Protein AF-A0A658NJ81-F1 (afdb_monomer_lite)

Foldseek 3Di:
DVVVVVVVVVVVVVVVVVVVVVLVVQLVVLVVQLVVLVVLLVVLVVCVVVVNHDVVSNVVSVVSNVVSVVSNVVSVD

Secondary structure (DSSP, 8-state):
-HHHHHHHHHHHHHHHHHHHHHHHHHHHHHHHHHHHHHHHHHHHHHHHHTTSS-HHHHHHHHHHHHHHHHHHHHH--

pLDDT: mean 95.78, std 4.85, range [66.12, 98.56]

Sequence (77 aa):
THRSTHLALVAEVARAYLTLQADRELLSITEDTMRIEEESFALIEQREREGIATQLDLAQSRTSLETARANLSLYQR

Structure (mmCIF, N/CA/C/O backbone):
data_AF-A0A658NJ81-F1
#
_entry.id   AF-A0A658NJ81-F1
#
loop_
_atom_site.group_PDB
_atom_site.id
_atom_site.type_symbol
_atom_site.label_atom_id
_atom_site.label_alt_id
_atom_site.label_comp_id
_atom_site.label_asym_id
_atom_site.label_entity_id
_atom_site.label_seq_id
_atom_site.pdbx_PDB_ins_code
_atom_site.Cartn_x
_atom_site.Cartn_y
_atom_site.Cartn_z
_atom_site.occupancy
_atom_site.B_iso_or_equiv
_atom_site.auth_seq_id
_atom_site.auth_comp_id
_atom_site.auth_asym_id
_atom_site.auth_atom_id
_atom_site.pdbx_PDB_model_num
ATOM 1 N N . THR A 1 1 ? 27.616 1.210 -38.705 1.00 77.25 1 THR A N 1
ATOM 2 C CA . THR A 1 1 ? 26.260 1.583 -38.242 1.00 77.25 1 THR A CA 1
ATOM 3 C C . THR A 1 1 ? 25.446 0.380 -37.775 1.00 77.25 1 THR A C 1
ATOM 5 O O . THR A 1 1 ? 24.952 0.449 -36.662 1.00 77.25 1 THR A O 1
ATOM 8 N N . HIS A 1 2 ? 25.390 -0.745 -38.506 1.00 87.88 2 HIS A N 1
ATOM 9 C CA . HIS A 1 2 ? 24.632 -1.960 -38.112 1.00 87.88 2 HIS A CA 1
ATOM 10 C C . HIS A 1 2 ? 24.927 -2.499 -36.691 1.00 87.88 2 HIS A C 1
ATOM 12 O O . HIS A 1 2 ? 24.026 -2.884 -35.952 1.00 87.88 2 HIS A O 1
ATOM 18 N N . ARG A 1 3 ? 26.198 -2.497 -36.264 1.00 90.56 3 ARG A N 1
ATOM 19 C CA . ARG A 1 3 ? 26.576 -2.899 -34.895 1.00 90.56 3 ARG A CA 1
ATOM 20 C C . ARG A 1 3 ? 26.016 -1.946 -33.833 1.00 90.56 3 ARG A C 1
ATOM 22 O O . ARG A 1 3 ? 25.552 -2.396 -32.794 1.00 90.56 3 ARG A O 1
ATOM 29 N N . SER A 1 4 ? 26.055 -0.643 -34.096 1.00 91.94 4 SER A N 1
ATOM 30 C CA . SER A 1 4 ? 25.556 0.383 -33.177 1.00 91.94 4 SER A CA 1
ATOM 31 C C . SER A 1 4 ? 24.033 0.327 -33.043 1.00 91.94 4 SER A C 1
ATOM 33 O O . SER A 1 4 ? 23.526 0.447 -31.935 1.00 91.94 4 SER A O 1
ATOM 35 N N . THR A 1 5 ? 23.307 0.080 -34.139 1.00 92.94 5 THR A N 1
ATOM 36 C CA . THR A 1 5 ? 21.843 -0.087 -34.113 1.00 92.94 5 THR A CA 1
ATOM 37 C C . THR A 1 5 ? 2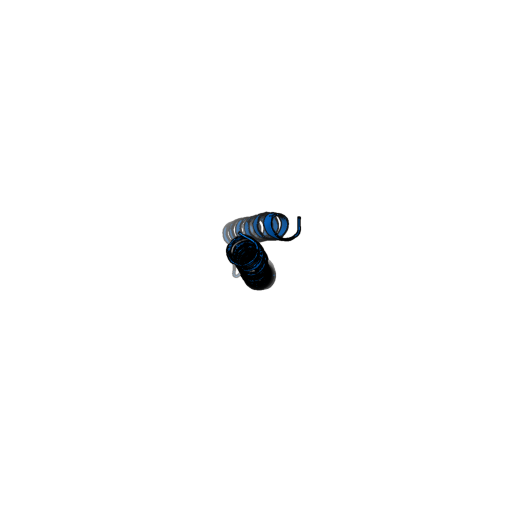1.426 -1.355 -33.369 1.00 92.94 5 THR A C 1
ATOM 39 O O . THR A 1 5 ? 20.485 -1.318 -32.586 1.00 92.94 5 THR A O 1
ATOM 42 N N . HIS A 1 6 ? 22.158 -2.460 -33.541 1.00 93.06 6 HIS A N 1
ATOM 43 C CA . HIS A 1 6 ? 21.907 -3.693 -32.792 1.00 93.06 6 HIS A CA 1
ATOM 44 C C . HIS A 1 6 ? 22.150 -3.519 -31.284 1.00 93.06 6 HIS A C 1
ATOM 46 O O . HIS A 1 6 ? 21.315 -3.914 -30.476 1.00 93.06 6 HIS A O 1
ATOM 52 N N . LEU A 1 7 ? 23.254 -2.868 -30.899 1.00 95.69 7 LEU A N 1
ATOM 53 C CA . LEU A 1 7 ? 23.536 -2.553 -29.494 1.00 95.69 7 LEU A CA 1
ATOM 54 C C . LEU A 1 7 ? 22.465 -1.642 -28.878 1.00 95.69 7 LEU A C 1
ATOM 56 O O . LEU A 1 7 ? 22.078 -1.858 -27.732 1.00 95.69 7 LEU A O 1
ATOM 60 N N . ALA A 1 8 ? 21.967 -0.655 -29.629 1.00 96.12 8 ALA A N 1
ATOM 61 C CA . ALA A 1 8 ? 20.902 0.231 -29.164 1.00 96.12 8 ALA A CA 1
ATOM 62 C C . ALA A 1 8 ? 19.602 -0.534 -28.870 1.00 96.12 8 ALA A C 1
ATOM 64 O O . ALA A 1 8 ? 19.012 -0.325 -27.811 1.00 96.12 8 ALA A O 1
ATOM 65 N N . LEU A 1 9 ? 19.213 -1.461 -29.754 1.00 96.19 9 LEU A N 1
ATOM 66 C CA . LEU A 1 9 ? 18.028 -2.302 -29.566 1.00 96.19 9 LEU A CA 1
ATOM 67 C C . LEU A 1 9 ? 18.166 -3.222 -28.343 1.00 96.19 9 LEU A C 1
ATOM 69 O O . LEU A 1 9 ? 17.257 -3.291 -27.521 1.00 96.19 9 LEU A O 1
ATOM 73 N N . VAL A 1 10 ? 19.313 -3.892 -28.177 1.00 97.00 10 VAL A N 1
ATOM 74 C CA . VAL A 1 10 ? 19.573 -4.738 -26.995 1.00 97.00 10 VAL A CA 1
ATOM 75 C C . VAL A 1 10 ? 19.490 -3.917 -25.708 1.00 97.00 10 VAL A C 1
ATOM 77 O O . VAL A 1 10 ? 18.874 -4.350 -24.736 1.00 97.00 10 VAL A O 1
ATOM 80 N N . ALA A 1 11 ? 20.067 -2.713 -25.704 1.00 97.06 11 ALA A N 1
ATOM 81 C CA . ALA A 1 11 ? 20.009 -1.826 -24.550 1.00 97.06 11 ALA A CA 1
ATOM 82 C C . ALA A 1 11 ? 18.576 -1.362 -24.241 1.00 97.06 11 ALA A C 1
ATOM 84 O O . ALA A 1 11 ? 18.225 -1.209 -23.076 1.00 97.06 11 ALA A O 1
ATOM 85 N N . GLU A 1 12 ? 17.741 -1.143 -25.257 1.00 97.56 12 GLU A N 1
ATOM 86 C CA . GLU A 1 12 ? 16.333 -0.776 -25.079 1.00 97.56 12 GLU A CA 1
ATOM 87 C C . GLU A 1 12 ? 15.511 -1.902 -24.461 1.00 97.56 12 GLU A C 1
ATOM 89 O O . GLU A 1 12 ? 14.821 -1.670 -23.471 1.00 97.56 12 GLU A O 1
ATOM 94 N N . VAL A 1 13 ? 15.663 -3.127 -24.967 1.00 97.94 13 VAL A N 1
ATOM 95 C CA . VAL A 1 13 ? 14.992 -4.305 -24.405 1.00 97.94 13 VAL A CA 1
ATOM 96 C C . VAL A 1 13 ? 15.441 -4.554 -22.965 1.00 97.94 13 VAL A C 1
ATOM 98 O O . VAL A 1 13 ? 14.606 -4.806 -22.100 1.00 97.94 13 VAL A O 1
ATOM 101 N N . ALA A 1 14 ? 16.742 -4.432 -22.679 1.00 97.62 14 ALA A N 1
ATOM 102 C CA . ALA A 1 14 ? 17.261 -4.583 -21.322 1.00 97.62 14 ALA A CA 1
ATOM 103 C C . ALA A 1 14 ? 16.677 -3.535 -20.360 1.00 97.62 14 ALA A C 1
ATOM 105 O O . ALA A 1 14 ? 16.283 -3.881 -19.248 1.00 97.62 14 ALA A O 1
ATOM 106 N N . ARG A 1 15 ? 16.567 -2.270 -20.792 1.00 98.12 15 ARG A N 1
ATOM 107 C CA . ARG A 1 15 ? 15.920 -1.211 -20.001 1.00 98.12 15 ARG A CA 1
ATOM 108 C C . ARG A 1 15 ? 14.447 -1.520 -19.749 1.00 98.12 15 ARG A C 1
ATOM 110 O O . ARG A 1 15 ? 14.031 -1.505 -18.599 1.00 98.12 15 ARG A O 1
ATOM 1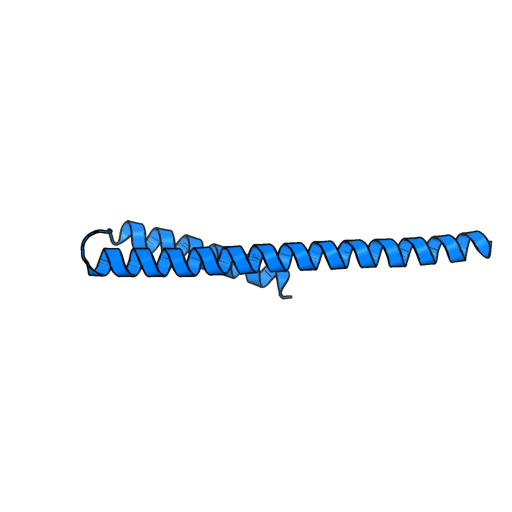17 N N . ALA A 1 16 ? 13.692 -1.849 -20.797 1.00 97.69 16 ALA A N 1
ATOM 118 C CA . ALA A 1 16 ? 12.271 -2.173 -20.680 1.00 97.69 16 ALA A CA 1
ATOM 119 C C . ALA A 1 16 ? 12.031 -3.367 -19.742 1.00 97.69 16 ALA A C 1
ATOM 121 O O . ALA A 1 16 ? 11.110 -3.343 -18.929 1.00 97.69 16 ALA A O 1
ATOM 122 N N . TYR A 1 17 ? 12.891 -4.387 -19.807 1.00 97.88 17 TYR A N 1
ATOM 123 C CA . TYR A 1 17 ? 12.824 -5.537 -18.911 1.00 97.88 17 TYR A CA 1
ATOM 124 C C . TYR A 1 17 ? 13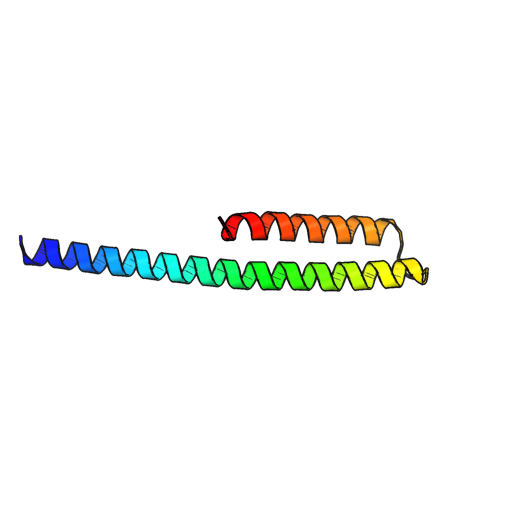.072 -5.154 -17.447 1.00 97.88 17 TYR A C 1
ATOM 126 O O . TYR A 1 17 ? 12.314 -5.574 -16.579 1.00 97.88 17 TYR A O 1
ATOM 134 N N . LEU A 1 18 ? 14.104 -4.354 -17.163 1.00 98.25 18 LEU A N 1
ATOM 135 C CA . LEU A 1 18 ? 14.400 -3.916 -15.795 1.00 98.25 18 LEU A CA 1
ATOM 136 C C . LEU A 1 18 ? 13.286 -3.035 -15.218 1.00 98.25 18 LEU A C 1
ATOM 138 O O . LEU A 1 18 ? 12.930 -3.214 -14.058 1.00 98.25 18 LEU A O 1
ATOM 142 N N . THR A 1 19 ? 12.699 -2.146 -16.025 1.00 97.25 19 THR A N 1
ATOM 143 C CA . THR A 1 19 ? 11.522 -1.359 -15.622 1.00 97.25 19 THR A CA 1
ATOM 144 C C . THR A 1 19 ? 10.346 -2.269 -15.274 1.00 97.25 19 THR A C 1
ATOM 146 O O . THR A 1 19 ? 9.799 -2.156 -14.186 1.00 97.25 19 THR A O 1
ATOM 149 N N . LEU A 1 20 ? 10.030 -3.247 -16.130 1.00 96.50 20 LEU A N 1
ATOM 150 C CA . LEU A 1 20 ? 8.945 -4.195 -15.870 1.00 96.50 20 LEU A CA 1
ATOM 151 C C . LEU A 1 20 ? 9.156 -5.011 -14.585 1.00 96.50 20 LEU A C 1
ATOM 153 O O . LEU A 1 20 ? 8.191 -5.315 -13.888 1.00 96.50 20 LEU A O 1
ATOM 157 N N . GLN A 1 21 ? 10.392 -5.412 -14.277 1.00 98.00 21 GLN A N 1
ATOM 158 C CA . GLN A 1 21 ? 10.673 -6.131 -13.030 1.00 98.00 21 GLN A CA 1
ATOM 159 C C . GLN A 1 21 ? 10.508 -5.228 -11.805 1.00 98.00 21 GLN A C 1
ATOM 161 O O . GLN A 1 21 ? 9.879 -5.649 -10.839 1.00 98.00 21 GLN A O 1
ATOM 166 N N . ALA A 1 22 ? 10.987 -3.984 -11.870 1.00 96.44 22 ALA A N 1
ATOM 167 C CA . ALA A 1 22 ? 10.789 -3.016 -10.794 1.00 96.44 22 ALA A CA 1
ATOM 168 C C . ALA A 1 22 ? 9.296 -2.744 -10.538 1.00 96.44 22 ALA A C 1
ATOM 170 O O . ALA A 1 22 ? 8.861 -2.755 -9.389 1.00 96.44 22 ALA A O 1
ATOM 171 N N . ASP A 1 23 ? 8.496 -2.580 -11.595 1.00 95.06 23 ASP A N 1
ATOM 172 C CA . ASP A 1 23 ? 7.050 -2.359 -11.475 1.00 95.06 23 ASP A CA 1
ATOM 173 C C . ASP A 1 23 ? 6.340 -3.558 -10.822 1.00 95.06 23 ASP A C 1
ATOM 175 O O . ASP A 1 23 ? 5.455 -3.384 -9.985 1.00 95.06 23 ASP A O 1
ATOM 179 N N . ARG A 1 24 ? 6.761 -4.789 -11.144 1.00 96.06 24 ARG A N 1
ATOM 180 C CA . ARG A 1 24 ? 6.233 -6.013 -10.514 1.00 96.06 24 ARG A CA 1
ATOM 181 C C . ARG A 1 24 ? 6.589 -6.115 -9.035 1.00 96.06 24 ARG A C 1
ATOM 183 O O . ARG A 1 24 ? 5.740 -6.508 -8.239 1.00 96.06 24 ARG A O 1
ATOM 190 N N . GLU A 1 25 ? 7.822 -5.780 -8.668 1.00 97.06 25 GLU A N 1
ATOM 191 C CA . GLU A 1 25 ? 8.249 -5.756 -7.266 1.00 97.06 25 GLU A CA 1
ATOM 192 C C . GLU A 1 25 ? 7.471 -4.700 -6.471 1.00 97.06 25 GLU A C 1
ATOM 194 O O . GLU A 1 25 ? 6.987 -4.988 -5.376 1.00 97.06 25 GLU A O 1
ATOM 199 N N . LEU A 1 26 ? 7.272 -3.508 -7.043 1.00 95.81 26 LEU A N 1
ATOM 200 C CA . LEU A 1 26 ? 6.463 -2.448 -6.435 1.00 95.81 26 LEU A CA 1
ATOM 201 C C . LEU A 1 26 ? 5.003 -2.869 -6.249 1.00 95.81 26 LEU A C 1
ATOM 203 O O . LEU A 1 26 ? 4.431 -2.619 -5.185 1.00 95.81 26 LEU A O 1
ATOM 207 N N . LEU A 1 27 ? 4.411 -3.540 -7.242 1.00 96.50 27 LEU A N 1
ATOM 208 C CA . LEU A 1 27 ? 3.062 -4.087 -7.126 1.00 96.50 27 LEU A CA 1
ATOM 209 C C . LEU A 1 27 ? 2.981 -5.110 -5.986 1.00 96.50 27 LEU A C 1
ATOM 211 O O . LEU A 1 27 ? 2.135 -4.959 -5.110 1.00 96.50 27 LEU A O 1
ATOM 215 N N . SER A 1 28 ? 3.903 -6.077 -5.938 1.00 97.38 28 SER A N 1
ATOM 216 C CA . SER A 1 28 ? 3.932 -7.109 -4.892 1.00 97.38 28 SER A CA 1
ATOM 217 C C . SER A 1 28 ? 4.035 -6.509 -3.486 1.00 97.38 28 SER A C 1
ATOM 219 O O . SER A 1 28 ? 3.289 -6.895 -2.591 1.00 97.38 28 SER A O 1
ATOM 221 N N . ILE A 1 29 ? 4.932 -5.539 -3.281 1.00 97.00 29 ILE A N 1
ATOM 222 C CA . ILE A 1 29 ? 5.099 -4.870 -1.980 1.00 97.00 29 ILE A CA 1
ATOM 223 C C . ILE A 1 29 ? 3.833 -4.091 -1.598 1.00 97.00 29 ILE A C 1
ATOM 225 O O . ILE A 1 29 ? 3.444 -4.045 -0.426 1.00 97.00 29 ILE A O 1
ATOM 229 N N . THR A 1 30 ? 3.178 -3.467 -2.576 1.00 96.75 30 THR A N 1
ATOM 230 C CA . THR A 1 30 ? 1.957 -2.697 -2.328 1.00 96.75 30 THR A CA 1
ATOM 231 C C . THR A 1 30 ? 0.773 -3.608 -1.995 1.00 96.75 30 THR A C 1
ATOM 233 O O . THR A 1 30 ? -0.011 -3.277 -1.106 1.00 96.75 30 THR A O 1
ATOM 236 N N . GLU A 1 31 ? 0.666 -4.773 -2.636 1.00 97.50 31 GLU A N 1
ATOM 237 C CA . GLU A 1 31 ? -0.322 -5.806 -2.297 1.00 97.50 31 GLU A CA 1
ATOM 238 C C . GLU A 1 31 ? -0.118 -6.335 -0.871 1.00 97.50 31 GLU A C 1
ATOM 240 O O . GLU A 1 31 ? -1.077 -6.426 -0.101 1.00 97.50 31 GLU A O 1
ATOM 245 N N . ASP A 1 32 ? 1.130 -6.598 -0.473 1.00 98.00 32 ASP A N 1
ATOM 246 C CA . ASP A 1 32 ? 1.453 -6.997 0.900 1.00 98.00 32 ASP A CA 1
ATOM 247 C C . ASP A 1 32 ? 1.101 -5.909 1.921 1.00 98.00 32 ASP A C 1
ATOM 249 O O . ASP A 1 32 ? 0.546 -6.207 2.980 1.00 98.00 32 ASP A O 1
ATOM 253 N N . THR A 1 33 ? 1.367 -4.642 1.592 1.00 97.19 33 THR A N 1
ATOM 254 C CA . THR A 1 33 ? 1.008 -3.497 2.443 1.00 97.19 33 THR A CA 1
ATOM 255 C C . THR A 1 33 ? -0.507 -3.390 2.609 1.00 97.19 33 THR A C 1
ATOM 257 O O . THR A 1 33 ? -0.989 -3.239 3.728 1.00 97.19 33 THR A O 1
ATOM 260 N N . MET A 1 34 ? -1.271 -3.528 1.519 1.00 97.88 34 MET A N 1
ATOM 261 C CA . MET A 1 34 ? -2.736 -3.526 1.564 1.00 97.88 34 MET A CA 1
ATOM 262 C C . MET A 1 34 ? -3.268 -4.620 2.494 1.00 97.88 34 MET A C 1
ATOM 264 O O . MET A 1 34 ? -4.105 -4.344 3.351 1.00 97.88 34 MET A O 1
ATOM 268 N N . ARG A 1 35 ? -2.738 -5.841 2.377 1.00 98.25 35 ARG A N 1
ATOM 269 C CA . ARG A 1 35 ? -3.134 -6.972 3.222 1.00 98.25 35 ARG A CA 1
ATOM 270 C C . ARG A 1 35 ? -2.833 -6.726 4.705 1.00 98.25 35 ARG A C 1
ATOM 272 O O . ARG A 1 35 ? -3.673 -7.013 5.552 1.00 98.25 35 ARG A O 1
ATOM 279 N N . ILE A 1 36 ? -1.668 -6.163 5.031 1.00 98.25 36 ILE A N 1
ATOM 280 C CA . ILE A 1 36 ? -1.300 -5.824 6.419 1.00 98.25 36 ILE A CA 1
ATOM 281 C C . ILE A 1 36 ? -2.259 -4.783 7.012 1.00 98.25 36 ILE A C 1
ATOM 283 O O . ILE A 1 36 ? -2.666 -4.903 8.172 1.00 98.25 36 ILE A O 1
ATOM 287 N N . GLU A 1 37 ? -2.635 -3.768 6.235 1.00 98.25 37 GLU A N 1
ATOM 288 C CA . GLU A 1 37 ? -3.579 -2.740 6.680 1.00 98.25 37 GLU A CA 1
ATOM 289 C C . GLU A 1 37 ? -5.002 -3.299 6.842 1.00 98.25 37 GLU A C 1
ATOM 291 O O . GLU A 1 37 ? -5.695 -2.939 7.795 1.00 98.25 37 GLU A O 1
ATOM 296 N N . GLU A 1 38 ? -5.430 -4.232 5.983 1.00 98.44 38 GLU A N 1
ATOM 297 C CA . GLU A 1 38 ? -6.700 -4.958 6.138 1.00 98.44 38 GLU A CA 1
ATOM 298 C C . GLU A 1 38 ? -6.732 -5.781 7.433 1.00 98.44 38 GLU A C 1
ATOM 300 O O . GLU A 1 38 ? -7.682 -5.675 8.214 1.00 98.44 38 GLU A O 1
ATOM 305 N N . GLU A 1 39 ? -5.682 -6.565 7.691 1.00 98.50 39 GLU A N 1
ATOM 306 C CA . GLU A 1 39 ? -5.542 -7.368 8.911 1.00 98.50 39 GLU A CA 1
ATOM 307 C C . GLU A 1 39 ? -5.522 -6.475 10.168 1.00 98.50 39 GLU A C 1
ATOM 309 O O . GLU A 1 39 ? -6.188 -6.769 11.166 1.00 98.50 39 GLU A O 1
ATOM 314 N N . SER A 1 40 ? -4.813 -5.344 10.109 1.00 97.94 40 SER A N 1
ATOM 315 C CA . SER A 1 40 ? -4.718 -4.378 11.211 1.00 97.94 40 SER A CA 1
ATOM 316 C C . SER A 1 40 ? -6.053 -3.688 11.489 1.00 97.94 40 SER A C 1
ATOM 318 O O . SER A 1 40 ? -6.463 -3.575 12.648 1.00 97.94 40 SER A O 1
ATOM 320 N N . PHE A 1 41 ? -6.764 -3.265 10.440 1.00 98.56 41 PHE A N 1
ATOM 321 C CA . PHE A 1 41 ? -8.105 -2.698 10.561 1.00 98.56 41 PHE A CA 1
ATOM 322 C C . PHE A 1 41 ? -9.074 -3.702 11.198 1.00 98.56 41 PHE A C 1
ATOM 324 O O . PHE A 1 41 ? -9.763 -3.353 12.156 1.00 98.56 41 PHE A O 1
ATOM 331 N N . ALA A 1 42 ? -9.080 -4.955 10.730 1.00 98.44 42 ALA A N 1
ATOM 332 C CA . ALA A 1 42 ? -9.945 -6.005 11.265 1.00 98.44 42 ALA A CA 1
ATOM 333 C C . ALA A 1 42 ? -9.674 -6.287 12.755 1.00 98.44 42 ALA A C 1
ATOM 335 O O . ALA A 1 42 ? -10.611 -6.431 13.546 1.00 98.44 42 ALA A O 1
ATOM 336 N N . LEU A 1 43 ? -8.400 -6.306 13.163 1.00 98.38 43 LEU A N 1
ATOM 337 C CA . LEU A 1 43 ? -8.011 -6.472 14.564 1.00 98.38 43 LEU A CA 1
ATOM 338 C C . LEU A 1 43 ? -8.497 -5.308 15.439 1.00 98.38 43 LEU A C 1
ATOM 340 O O . LEU A 1 43 ? -8.982 -5.527 16.550 1.00 98.38 43 LEU A O 1
ATOM 344 N N . ILE A 1 44 ? -8.361 -4.070 14.962 1.00 98.06 44 ILE A N 1
ATOM 345 C CA . ILE A 1 44 ? -8.798 -2.878 15.703 1.00 98.06 44 ILE A CA 1
ATOM 346 C C . ILE A 1 44 ? -10.323 -2.828 15.789 1.00 98.06 44 ILE A C 1
ATOM 348 O O . ILE A 1 44 ? -10.852 -2.545 16.860 1.00 98.06 44 ILE A O 1
ATOM 352 N N . GLU A 1 45 ? -11.032 -3.176 14.716 1.00 98.25 45 GLU A N 1
ATOM 353 C CA . GLU A 1 45 ? -12.491 -3.298 14.722 1.00 98.25 45 GLU A CA 1
ATOM 354 C C . GLU A 1 45 ? -12.964 -4.330 15.753 1.00 98.25 45 GLU A C 1
ATOM 356 O O . GLU A 1 45 ? -13.894 -4.069 16.515 1.00 98.25 45 GLU A O 1
ATOM 361 N N . GLN A 1 46 ? -12.301 -5.487 15.840 1.00 98.38 46 GLN A N 1
ATOM 362 C CA . GLN A 1 46 ? -12.616 -6.470 16.873 1.00 98.38 46 GLN A CA 1
ATOM 363 C C . GLN A 1 46 ? -12.386 -5.910 18.284 1.00 98.38 46 GLN A C 1
ATOM 365 O O . GLN A 1 46 ? -13.256 -6.046 19.142 1.00 98.38 46 GLN A O 1
ATOM 370 N N . ARG A 1 47 ? -11.245 -5.255 18.524 1.00 97.94 47 ARG A N 1
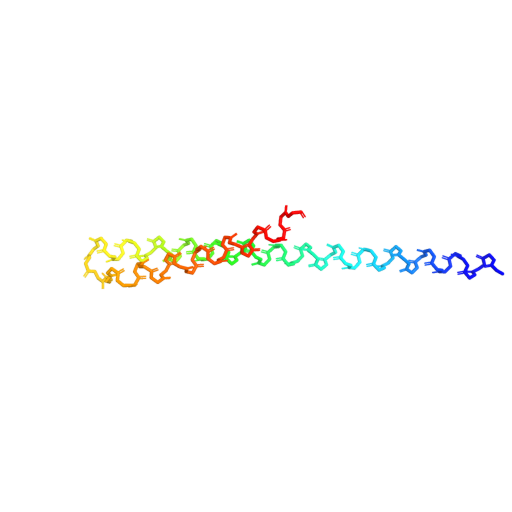ATOM 371 C CA . ARG A 1 47 ? -10.925 -4.663 19.832 1.00 97.94 47 ARG A CA 1
ATOM 372 C C . ARG A 1 47 ? -11.883 -3.543 20.222 1.00 97.94 47 ARG A C 1
ATOM 374 O O . ARG A 1 47 ? -12.170 -3.394 21.405 1.00 97.94 47 ARG A O 1
ATOM 381 N N . GLU A 1 48 ? -12.368 -2.759 19.264 1.00 97.94 48 GLU A N 1
ATOM 382 C CA . GLU A 1 48 ? -13.366 -1.711 19.507 1.00 97.94 48 GLU A CA 1
ATOM 383 C C . GLU A 1 48 ? -14.704 -2.332 19.919 1.00 97.94 48 GLU A C 1
ATOM 385 O O . GLU A 1 48 ? -15.254 -1.947 20.950 1.00 97.94 48 GLU A O 1
ATOM 390 N N . ARG A 1 49 ? -15.154 -3.393 19.227 1.00 97.06 49 ARG A N 1
ATOM 391 C CA . ARG A 1 49 ? -16.356 -4.158 19.614 1.00 97.06 49 ARG A CA 1
ATOM 392 C C . ARG A 1 49 ? -16.260 -4.772 21.011 1.00 97.06 49 ARG A C 1
ATOM 394 O O . ARG A 1 49 ? -17.272 -4.903 21.694 1.00 97.06 49 ARG A O 1
ATOM 401 N N . GLU A 1 50 ? -15.059 -5.159 21.431 1.00 97.94 50 GLU A N 1
ATOM 402 C CA . GLU A 1 50 ? -14.779 -5.676 22.777 1.00 97.94 50 GLU A CA 1
ATOM 403 C C . GLU A 1 50 ? -14.600 -4.557 23.827 1.00 97.94 50 GL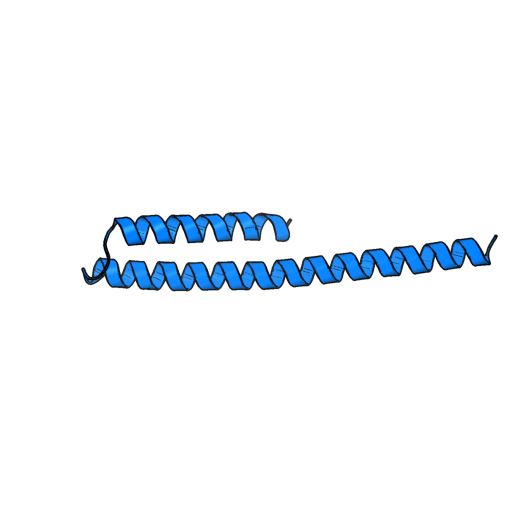U A C 1
ATOM 405 O O . GLU A 1 50 ? -14.413 -4.844 25.009 1.00 97.94 50 GLU A O 1
ATOM 410 N N . GLY A 1 51 ? -14.669 -3.281 23.425 1.00 95.94 51 GLY A N 1
ATOM 411 C CA . GLY A 1 51 ? -14.497 -2.116 24.298 1.00 95.94 51 GLY A CA 1
ATOM 412 C C . GLY A 1 51 ? -13.050 -1.856 24.731 1.00 95.94 51 GLY A C 1
ATOM 413 O O . GLY A 1 51 ? -12.817 -1.095 25.668 1.00 95.94 51 GLY A O 1
ATOM 414 N N . ILE A 1 52 ? -12.080 -2.500 24.078 1.00 97.12 52 ILE A N 1
ATOM 415 C CA . ILE A 1 52 ? -10.643 -2.386 24.363 1.00 97.12 52 ILE A CA 1
ATOM 416 C C . ILE A 1 52 ? -10.024 -1.222 23.580 1.00 97.12 52 ILE A C 1
ATOM 418 O O . ILE A 1 52 ? -9.172 -0.510 24.109 1.00 97.12 52 ILE A O 1
ATOM 422 N N . ALA A 1 53 ? -10.432 -1.041 22.322 1.00 96.00 53 ALA A N 1
ATOM 423 C CA . ALA A 1 53 ? -9.999 0.068 21.473 1.00 96.00 53 ALA A CA 1
ATOM 424 C C . ALA A 1 53 ? -11.073 1.158 21.393 1.00 96.00 53 ALA A C 1
ATOM 426 O O . ALA A 1 53 ? -12.250 0.923 21.667 1.00 96.00 53 ALA A O 1
ATOM 427 N N . THR A 1 54 ? -10.663 2.362 21.010 1.00 97.69 54 THR A N 1
ATOM 428 C CA . THR A 1 54 ? -11.558 3.512 20.880 1.00 97.69 54 THR A CA 1
ATOM 429 C C . THR A 1 54 ? -12.058 3.682 19.445 1.00 97.69 54 THR A C 1
ATOM 431 O O . THR A 1 54 ? -11.444 3.218 18.483 1.00 97.69 54 THR A O 1
ATOM 434 N N . GLN A 1 55 ? -13.138 4.449 19.270 1.00 96.00 55 GLN A N 1
ATOM 435 C CA . GLN A 1 55 ? -13.591 4.861 17.934 1.00 96.00 55 GLN A CA 1
ATOM 436 C C . GLN A 1 55 ? -12.544 5.696 17.182 1.00 96.00 55 GLN A C 1
ATOM 438 O O . GLN A 1 55 ? -12.527 5.692 15.952 1.00 96.00 55 GLN A O 1
ATOM 443 N N . LEU A 1 56 ? -11.662 6.401 17.903 1.00 97.69 56 LEU A N 1
ATOM 444 C CA . LEU A 1 56 ? -10.551 7.126 17.291 1.00 97.69 56 LEU A CA 1
ATOM 445 C C . LEU A 1 56 ? -9.540 6.153 16.674 1.00 97.69 56 LEU A C 1
ATOM 447 O O . LEU A 1 56 ? -9.147 6.360 15.529 1.00 97.69 56 LEU A O 1
ATOM 451 N N . ASP A 1 57 ? -9.183 5.079 17.384 1.00 97.06 57 ASP A N 1
ATOM 452 C CA . ASP A 1 57 ? -8.277 4.042 16.869 1.00 97.06 57 ASP A CA 1
ATOM 453 C C . ASP A 1 57 ? -8.859 3.387 15.606 1.00 97.06 57 ASP A C 1
ATOM 455 O O . ASP A 1 57 ? -8.154 3.196 14.614 1.00 97.06 57 ASP A O 1
ATOM 459 N N . LEU A 1 58 ? -10.171 3.113 15.604 1.00 97.81 58 LEU A N 1
ATOM 460 C CA . LEU A 1 58 ? -10.886 2.571 14.444 1.00 97.81 58 LEU A CA 1
ATOM 461 C C . LEU A 1 58 ? -10.903 3.541 13.249 1.00 97.81 58 LEU A C 1
ATOM 463 O O . LEU A 1 58 ? -10.753 3.130 12.097 1.00 97.81 58 LEU A O 1
ATOM 467 N N . ALA A 1 59 ? -11.100 4.837 13.497 1.00 97.94 59 ALA A N 1
ATOM 468 C CA . ALA A 1 59 ? -11.082 5.850 12.444 1.00 97.94 59 ALA A CA 1
ATOM 469 C C . ALA A 1 59 ? -9.675 6.036 11.849 1.00 97.94 59 ALA A C 1
ATOM 471 O O . ALA A 1 59 ? -9.525 6.203 10.634 1.00 97.94 59 ALA A O 1
ATOM 472 N N . GLN A 1 60 ? -8.642 5.977 12.692 1.00 97.81 60 GLN A N 1
ATOM 473 C CA . GLN A 1 60 ? -7.249 6.042 12.261 1.00 97.81 60 GLN A CA 1
ATOM 474 C C . GLN A 1 60 ? -6.874 4.828 11.409 1.00 97.81 60 GLN A C 1
ATOM 476 O O . GLN A 1 60 ? -6.369 5.010 10.303 1.00 97.81 60 GLN A O 1
ATOM 481 N N . SER A 1 61 ? -7.199 3.608 11.850 1.00 97.81 61 SER A N 1
ATOM 482 C CA . SER A 1 61 ? -6.898 2.395 11.078 1.00 97.81 61 SER A CA 1
ATOM 483 C C . SER A 1 61 ? -7.643 2.342 9.745 1.00 97.81 61 SER A C 1
ATOM 485 O O . SER A 1 61 ? -7.065 1.961 8.730 1.00 97.81 61 SER A O 1
ATOM 487 N N . ARG A 1 62 ? -8.895 2.818 9.701 1.00 97.94 62 ARG A N 1
ATOM 488 C CA . ARG A 1 62 ? -9.640 2.978 8.443 1.00 97.94 62 ARG A CA 1
ATOM 489 C C . ARG A 1 62 ? -8.925 3.920 7.477 1.00 97.94 62 ARG A C 1
ATOM 491 O O . ARG A 1 62 ? -8.884 3.653 6.283 1.00 97.94 62 ARG A O 1
ATOM 498 N N . THR A 1 63 ? -8.365 5.018 7.980 1.00 98.00 63 THR A N 1
ATOM 499 C CA . THR A 1 63 ? -7.635 5.983 7.146 1.00 98.00 63 THR A CA 1
ATOM 500 C C . THR A 1 63 ? -6.372 5.357 6.545 1.00 98.00 63 THR A C 1
ATOM 502 O O . THR A 1 63 ? -6.097 5.559 5.359 1.00 98.00 63 THR A O 1
ATOM 505 N N . SER A 1 64 ? -5.634 4.558 7.323 1.00 97.44 64 SER A N 1
ATOM 506 C CA . SER A 1 64 ? -4.469 3.813 6.825 1.00 97.44 64 SER A CA 1
ATOM 507 C C . SER A 1 64 ? -4.855 2.796 5.748 1.00 97.44 64 SER A C 1
ATOM 509 O O . SER A 1 64 ? -4.238 2.773 4.682 1.00 97.44 64 SER A O 1
ATOM 511 N N . LEU A 1 65 ? -5.943 2.047 5.958 1.00 98.12 65 LEU A N 1
ATOM 512 C CA . LEU A 1 65 ? -6.480 1.104 4.974 1.00 98.12 65 LEU A CA 1
ATOM 513 C C . LEU A 1 65 ? -6.857 1.783 3.649 1.00 98.12 65 LEU A C 1
ATOM 515 O O . LEU A 1 65 ? -6.477 1.315 2.575 1.00 98.12 65 LEU A O 1
ATOM 519 N N . GLU A 1 66 ? -7.570 2.910 3.700 1.00 97.81 66 GLU A N 1
ATOM 520 C CA . GLU A 1 66 ? -7.927 3.649 2.482 1.00 97.81 66 GLU A CA 1
ATOM 521 C C . GLU A 1 66 ? -6.692 4.238 1.780 1.00 97.81 66 GLU A C 1
ATOM 523 O O . GLU A 1 66 ? -6.639 4.292 0.549 1.00 97.81 66 GLU A O 1
ATOM 528 N N . THR A 1 67 ? -5.659 4.615 2.538 1.00 97.06 67 THR A N 1
ATOM 529 C CA . THR A 1 67 ? -4.378 5.067 1.972 1.00 97.06 67 THR A CA 1
ATOM 530 C C . THR A 1 67 ? -3.671 3.931 1.231 1.00 97.06 67 THR A C 1
ATOM 532 O O . THR A 1 67 ? -3.226 4.119 0.097 1.00 97.06 67 THR A O 1
ATOM 535 N N . ALA A 1 68 ? -3.608 2.733 1.818 1.00 96.62 68 ALA A N 1
ATOM 536 C CA . ALA A 1 68 ? -3.031 1.567 1.153 1.00 96.62 68 ALA A CA 1
ATOM 537 C C . ALA A 1 68 ? -3.822 1.164 -0.100 1.00 96.62 68 ALA A C 1
ATOM 539 O O . ALA A 1 68 ? -3.226 0.882 -1.140 1.00 96.62 68 ALA A O 1
ATOM 540 N N . ARG A 1 69 ? -5.157 1.245 -0.052 1.00 96.38 69 ARG A N 1
ATOM 541 C CA . ARG A 1 69 ? -6.025 1.003 -1.213 1.00 96.38 69 ARG A CA 1
ATOM 542 C C . ARG A 1 69 ? -5.760 1.988 -2.349 1.00 96.38 69 ARG A C 1
ATOM 544 O O . ARG A 1 69 ? -5.684 1.585 -3.512 1.00 96.38 69 ARG A O 1
ATOM 551 N N . ALA A 1 70 ? -5.597 3.270 -2.025 1.00 96.00 70 ALA A N 1
ATOM 552 C CA . ALA A 1 70 ? -5.239 4.287 -3.006 1.00 96.00 70 ALA A CA 1
ATOM 553 C C . ALA A 1 70 ? -3.866 3.997 -3.632 1.00 96.00 70 ALA A C 1
ATOM 555 O O . ALA A 1 70 ? -3.739 4.050 -4.856 1.00 96.00 70 ALA A O 1
ATOM 556 N N . ASN A 1 71 ? -2.873 3.615 -2.822 1.00 93.19 71 ASN A N 1
ATOM 557 C CA . ASN A 1 71 ? -1.543 3.248 -3.308 1.00 93.19 71 ASN A CA 1
ATOM 558 C C . ASN A 1 71 ? -1.588 2.036 -4.246 1.00 93.19 71 ASN A C 1
ATOM 560 O O . ASN A 1 71 ? -1.008 2.092 -5.325 1.00 93.19 71 ASN A O 1
ATOM 564 N N . LEU A 1 72 ? -2.331 0.980 -3.899 1.00 94.94 72 LEU A N 1
ATOM 565 C CA . LEU A 1 72 ? -2.481 -0.203 -4.752 1.00 94.94 72 LEU A CA 1
ATOM 566 C C . LEU A 1 72 ? -3.069 0.146 -6.125 1.00 94.94 72 LEU A C 1
ATOM 568 O O . LEU A 1 72 ? -2.586 -0.329 -7.153 1.00 94.94 72 LEU A O 1
ATOM 572 N N . SER A 1 73 ? -4.050 1.052 -6.161 1.00 93.31 73 SER A N 1
ATOM 573 C CA . SER A 1 73 ? -4.669 1.494 -7.415 1.00 93.31 73 SER A CA 1
ATOM 574 C C . SER A 1 73 ? -3.705 2.205 -8.377 1.00 93.31 73 SER A C 1
ATOM 576 O O . SER A 1 73 ? -3.975 2.252 -9.577 1.00 93.31 73 SER A O 1
ATOM 578 N N . LEU A 1 74 ? -2.586 2.752 -7.880 1.00 90.56 74 LEU A N 1
ATOM 579 C CA . LEU A 1 74 ? -1.564 3.389 -8.715 1.00 90.56 74 LEU A CA 1
ATOM 580 C C . LEU A 1 74 ? -0.722 2.367 -9.489 1.00 90.56 74 LEU A C 1
ATOM 582 O O . LEU A 1 74 ? -0.266 2.692 -10.581 1.00 90.56 74 LEU A O 1
ATOM 586 N N . TYR A 1 75 ? -0.551 1.154 -8.956 1.00 87.44 75 TYR A N 1
ATOM 587 C CA . TYR A 1 75 ? 0.298 0.108 -9.545 1.00 87.44 75 TYR A CA 1
ATOM 588 C C . TYR A 1 75 ? -0.480 -0.955 -10.333 1.00 87.44 75 TYR A C 1
ATOM 590 O O . TYR A 1 75 ? 0.121 -1.746 -11.052 1.00 87.44 75 TYR A O 1
ATOM 598 N N . GLN A 1 76 ? -1.811 -0.979 -10.222 1.00 83.62 7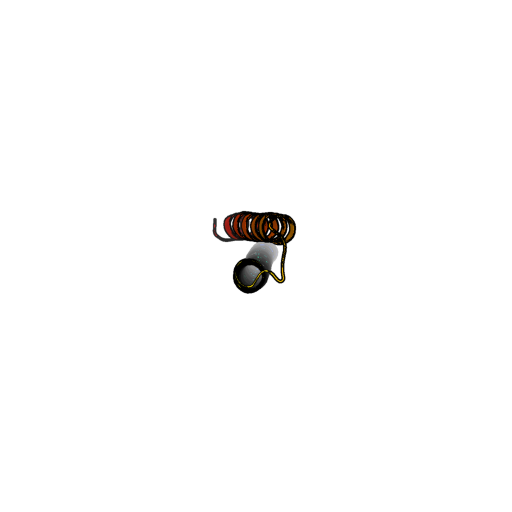6 GLN A N 1
ATOM 599 C CA . GLN A 1 76 ? -2.685 -1.886 -10.982 1.00 83.62 76 GLN A CA 1
ATOM 600 C C . GLN A 1 76 ? -3.181 -1.304 -12.323 1.00 83.62 76 GLN A C 1
ATOM 602 O O . GLN A 1 76 ? -3.974 -1.955 -13.006 1.00 83.62 76 GLN A O 1
ATOM 607 N N . ARG A 1 77 ? -2.782 -0.076 -12.678 1.00 66.12 77 ARG A N 1
ATOM 608 C CA . ARG A 1 77 ? -3.237 0.630 -13.890 1.00 66.12 77 ARG A CA 1
ATOM 609 C C . ARG A 1 77 ? -2.419 0.322 -15.134 1.00 66.12 77 ARG A C 1
ATOM 611 O O . ARG A 1 77 ? -1.192 0.141 -15.011 1.00 66.12 77 ARG A O 1
#

Radius of gyration: 21.25 Å; chains: 1; bounding box: 43×14×63 Å